Protein AF-A0A6C0DKK5-F1 (afdb_monomer)

Organism: NCBI:txid1070528

Secondary structure (DSSP, 8-state):
--------PPPPSB-TTT-SB---SS--TTS----HHHHHHTT-SB-TTT-PBP---HHHHHHHHHHHHS-------TT---------------EEEEEEBSS---HHHHHHTTT-EEEEEETTEEEEEESSHHHHHHHHHHHHHTT-B-GGGHHHHHHHHT------------

pLDDT: mean 74.09, std 20.59, range [24.92, 98.12]

Structure (mmCIF, N/CA/C/O backbone):
data_AF-A0A6C0DKK5-F1
#
_entry.id   AF-A0A6C0DKK5-F1
#
loop_
_atom_site.group_PDB
_atom_site.id
_atom_site.type_symbol
_atom_site.label_atom_id
_atom_site.label_alt_id
_atom_site.label_comp_id
_atom_site.label_asym_id
_atom_site.label_entity_id
_atom_site.label_seq_id
_atom_site.pdbx_PDB_ins_code
_atom_site.Cartn_x
_atom_site.Cartn_y
_atom_site.Cartn_z
_atom_site.occupancy
_atom_site.B_iso_or_equiv
_atom_site.auth_seq_id
_atom_site.auth_com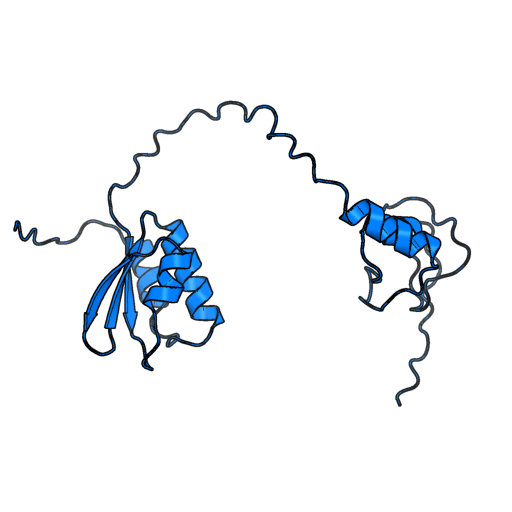p_id
_atom_site.auth_asym_id
_atom_site.auth_atom_id
_atom_site.pdbx_PDB_model_num
ATOM 1 N N . MET A 1 1 ? -15.682 -20.792 -15.211 1.00 39.94 1 MET A N 1
ATOM 2 C CA . MET A 1 1 ? -14.277 -20.336 -15.273 1.00 39.94 1 MET A CA 1
ATOM 3 C C . MET A 1 1 ? -14.128 -19.476 -16.516 1.00 39.94 1 MET A C 1
ATOM 5 O O . MET A 1 1 ? -14.032 -20.017 -17.606 1.00 39.94 1 MET A O 1
ATOM 9 N N . THR A 1 2 ? -14.234 -18.154 -16.392 1.00 43.34 2 THR A N 1
ATOM 10 C CA . THR A 1 2 ? -14.048 -17.248 -17.531 1.00 43.34 2 THR A CA 1
ATOM 11 C C . THR A 1 2 ? -12.567 -17.244 -17.903 1.00 43.34 2 THR A C 1
ATOM 13 O O . THR A 1 2 ? -11.719 -16.850 -17.100 1.00 43.34 2 THR A O 1
ATOM 16 N N . SER A 1 3 ? -12.232 -17.749 -19.092 1.00 47.09 3 SER A N 1
ATOM 17 C CA . SER A 1 3 ? -10.881 -17.647 -19.637 1.00 47.09 3 SER A CA 1
ATOM 18 C C . SER A 1 3 ? -10.569 -16.165 -19.816 1.00 47.09 3 SER A C 1
ATOM 20 O O . SER A 1 3 ? -11.117 -15.512 -20.703 1.00 47.09 3 SER A O 1
ATOM 22 N N . ARG A 1 4 ? -9.741 -15.602 -18.933 1.00 57.19 4 ARG A N 1
ATOM 23 C CA . ARG A 1 4 ? -9.236 -14.239 -19.097 1.00 57.19 4 ARG A CA 1
ATOM 24 C C . ARG A 1 4 ? -8.372 -14.240 -20.352 1.00 57.19 4 ARG A C 1
ATOM 26 O O . ARG A 1 4 ? -7.261 -14.762 -20.318 1.00 57.19 4 ARG A O 1
ATOM 33 N N . SER A 1 5 ? -8.898 -13.699 -21.449 1.00 55.06 5 SER A N 1
ATOM 34 C CA . SER A 1 5 ? -8.084 -13.316 -22.596 1.00 55.06 5 SER A CA 1
ATOM 35 C C . SER A 1 5 ? -6.994 -12.392 -22.066 1.00 55.06 5 SER A C 1
ATOM 37 O O . SER A 1 5 ? -7.279 -11.347 -21.479 1.00 55.06 5 SER A O 1
ATOM 39 N N . SER A 1 6 ? -5.744 -12.828 -22.166 1.00 60.53 6 SER A N 1
ATOM 40 C CA . SER A 1 6 ? -4.595 -12.030 -21.770 1.00 60.53 6 SER A CA 1
ATOM 41 C C . SER A 1 6 ? -4.484 -10.865 -22.743 1.00 60.53 6 SER A C 1
ATOM 43 O O . SER A 1 6 ? -3.900 -11.005 -23.813 1.00 60.53 6 SER A O 1
ATOM 45 N N . PHE A 1 7 ? -5.088 -9.732 -22.392 1.00 65.50 7 PHE A N 1
ATOM 46 C CA . PHE A 1 7 ? -4.822 -8.471 -23.064 1.00 65.50 7 PHE A CA 1
ATOM 47 C C . PHE A 1 7 ? -3.355 -8.129 -22.800 1.00 65.50 7 PHE A C 1
ATOM 49 O O . PHE A 1 7 ? -2.979 -7.726 -21.701 1.00 65.50 7 PHE A O 1
ATOM 56 N N . THR A 1 8 ? -2.504 -8.390 -23.784 1.00 74.12 8 THR A N 1
ATOM 57 C CA . THR A 1 8 ? -1.130 -7.901 -23.801 1.00 74.12 8 THR A CA 1
ATOM 58 C C . THR A 1 8 ? -1.170 -6.481 -24.333 1.00 74.12 8 THR A C 1
ATOM 60 O O . THR A 1 8 ? -1.451 -6.278 -25.513 1.00 74.12 8 THR A O 1
ATOM 63 N N . CYS A 1 9 ? -0.930 -5.501 -23.465 1.00 80.94 9 CYS A N 1
ATOM 64 C CA . CYS A 1 9 ? -0.708 -4.129 -23.904 1.00 80.94 9 CYS A CA 1
ATOM 65 C C . CYS A 1 9 ? 0.577 -4.063 -24.743 1.00 80.94 9 CYS A C 1
ATOM 67 O O . CYS A 1 9 ? 1.526 -4.817 -24.491 1.00 80.94 9 CYS A O 1
ATOM 69 N N . GLU A 1 10 ? 0.619 -3.155 -25.718 1.00 91.69 10 GLU A N 1
ATOM 70 C CA . GLU A 1 10 ? 1.850 -2.838 -26.445 1.00 91.69 10 GLU A CA 1
ATOM 71 C C . GLU A 1 10 ? 2.951 -2.418 -25.462 1.00 91.69 10 GLU A C 1
ATOM 73 O O . GLU A 1 10 ? 2.667 -1.836 -24.410 1.00 91.69 10 GLU A O 1
ATOM 78 N N . LYS A 1 11 ? 4.206 -2.770 -25.768 1.00 95.44 11 LYS A N 1
ATOM 79 C CA . LYS A 1 11 ? 5.341 -2.449 -24.898 1.00 95.44 11 LYS A CA 1
ATOM 80 C C . LYS A 1 11 ? 5.591 -0.934 -24.932 1.00 95.44 11 LYS A C 1
ATOM 82 O O . LYS A 1 11 ? 5.977 -0.439 -25.990 1.00 95.44 11 LYS A O 1
ATOM 87 N N . PRO A 1 12 ? 5.441 -0.207 -23.810 1.00 96.25 12 PRO A N 1
ATOM 88 C CA . PRO A 1 12 ? 5.848 1.189 -23.746 1.00 96.25 12 PRO A CA 1
ATOM 89 C C . PRO A 1 12 ? 7.381 1.298 -23.733 1.00 96.25 12 PRO A C 1
ATOM 91 O O . PRO A 1 12 ? 8.081 0.366 -23.324 1.00 96.25 12 PRO A O 1
ATOM 94 N N . SER A 1 13 ? 7.907 2.448 -24.155 1.00 97.50 13 SER A N 1
ATOM 95 C CA . SER A 1 13 ? 9.339 2.767 -24.057 1.00 97.50 13 SER A CA 1
ATOM 96 C C . SER A 1 13 ? 9.805 2.916 -22.607 1.00 97.50 13 SER A C 1
ATOM 98 O O . SER A 1 13 ? 10.947 2.590 -22.290 1.00 97.50 13 SER A O 1
ATOM 100 N N . GLU A 1 14 ? 8.911 3.367 -21.727 1.00 98.06 14 GLU A N 1
ATOM 101 C CA . GLU A 1 14 ? 9.195 3.726 -20.339 1.00 98.06 14 GLU A CA 1
ATOM 102 C C . GLU A 1 14 ? 8.277 2.987 -19.362 1.00 98.06 14 GLU A C 1
ATOM 104 O O . GLU A 1 14 ? 7.159 2.574 -19.682 1.00 98.06 14 GLU A O 1
ATOM 109 N N . CYS A 1 15 ? 8.760 2.820 -18.137 1.00 97.81 15 CYS A N 1
ATOM 110 C CA . CYS A 1 15 ? 7.999 2.244 -17.044 1.00 97.81 15 CYS A CA 1
ATOM 111 C C . CYS A 1 15 ? 7.023 3.262 -16.446 1.00 97.81 15 CYS A C 1
ATOM 113 O O . CYS A 1 15 ? 7.452 4.334 -16.031 1.00 97.81 15 CYS A O 1
ATOM 115 N N . PRO A 1 16 ? 5.734 2.918 -16.266 1.00 96.81 16 PRO A N 1
ATOM 116 C CA . PRO A 1 16 ? 4.734 3.853 -15.742 1.00 96.81 16 PRO A CA 1
ATOM 117 C C . PRO A 1 16 ? 4.900 4.175 -14.245 1.00 96.81 16 PRO A C 1
ATOM 119 O O . PRO A 1 16 ? 4.106 4.930 -13.695 1.00 96.81 16 PRO A O 1
ATOM 122 N N . VAL A 1 17 ? 5.874 3.562 -13.558 1.00 97.06 17 VAL A N 1
ATOM 123 C CA . VAL A 1 17 ? 6.120 3.774 -12.121 1.00 97.06 17 VAL A CA 1
ATOM 124 C C . VAL A 1 17 ? 7.290 4.723 -11.879 1.00 97.06 17 VAL A C 1
ATOM 126 O O . VAL A 1 17 ? 7.164 5.631 -11.065 1.00 97.06 17 VAL A O 1
ATOM 129 N N . CYS A 1 18 ? 8.428 4.502 -12.542 1.00 97.75 18 CYS A N 1
ATOM 130 C CA . CYS A 1 18 ? 9.627 5.329 -12.372 1.00 97.75 18 CYS A CA 1
ATOM 131 C C . CYS A 1 18 ? 9.910 6.263 -13.553 1.00 97.75 18 CYS A C 1
ATOM 133 O O . CYS A 1 18 ? 10.791 7.103 -13.425 1.00 97.75 18 CYS A O 1
ATOM 135 N N . TYR A 1 19 ? 9.188 6.126 -14.672 1.00 97.62 19 TYR A N 1
ATOM 136 C CA . TYR A 1 19 ? 9.416 6.863 -15.923 1.00 97.62 19 TYR A CA 1
ATOM 137 C C . TYR A 1 19 ? 10.807 6.643 -16.544 1.00 97.62 19 TYR A C 1
ATOM 139 O O . TYR A 1 19 ? 11.253 7.412 -17.386 1.00 97.62 19 TYR A O 1
ATOM 147 N N . GLU A 1 20 ? 11.499 5.570 -16.155 1.00 98.12 20 GLU A N 1
ATOM 148 C CA . GLU A 1 20 ? 12.770 5.159 -16.758 1.00 98.12 20 GLU A CA 1
ATOM 149 C C . GLU A 1 20 ? 12.538 4.151 -17.893 1.00 98.12 20 GLU A C 1
ATOM 151 O O . GLU A 1 20 ? 11.503 3.477 -17.952 1.00 98.12 20 GLU A O 1
ATOM 156 N N . VAL A 1 21 ? 13.531 4.007 -18.775 1.00 97.81 21 VAL A N 1
ATOM 157 C CA . VAL A 1 21 ? 13.485 3.105 -19.936 1.00 97.81 21 VAL A CA 1
ATOM 158 C C . VAL A 1 21 ? 13.181 1.664 -19.516 1.00 97.81 21 VAL A C 1
ATOM 160 O O . VAL A 1 21 ? 13.803 1.101 -18.611 1.00 97.81 21 VAL A O 1
ATOM 163 N N . LEU A 1 22 ? 12.221 1.036 -20.198 1.00 96.50 22 LEU A N 1
ATOM 164 C CA . LEU A 1 22 ? 11.766 -0.310 -19.872 1.00 96.50 22 LEU A CA 1
ATOM 165 C C . LEU A 1 22 ? 12.662 -1.382 -20.513 1.00 96.50 22 LEU A C 1
ATOM 167 O O . LEU A 1 22 ? 12.407 -1.884 -21.613 1.00 96.50 22 LEU A O 1
ATOM 171 N N . GLU A 1 23 ? 13.718 -1.755 -19.791 1.00 93.25 23 GLU A N 1
ATOM 172 C CA . GLU A 1 23 ? 14.691 -2.776 -20.207 1.00 93.25 23 GLU A CA 1
ATOM 173 C C . GLU A 1 23 ? 14.112 -4.200 -20.199 1.00 93.25 23 GLU A C 1
ATOM 175 O O . GLU A 1 23 ? 14.536 -5.052 -20.979 1.00 93.25 23 GLU A O 1
ATOM 180 N N . ASP A 1 24 ? 13.090 -4.456 -19.375 1.00 88.94 24 ASP A N 1
ATOM 181 C CA . ASP A 1 24 ? 12.487 -5.781 -19.246 1.00 88.94 24 ASP A CA 1
ATOM 182 C C . ASP A 1 24 ? 11.945 -6.300 -20.592 1.00 88.94 24 ASP A C 1
ATOM 184 O O . ASP A 1 24 ? 11.195 -5.637 -21.319 1.00 88.94 24 ASP A O 1
ATOM 188 N N . HIS A 1 25 ? 12.313 -7.535 -20.934 1.00 89.56 25 HIS A N 1
ATOM 189 C CA . HIS A 1 25 ? 11.922 -8.167 -22.199 1.00 89.56 25 HIS A CA 1
ATOM 190 C C . HIS A 1 25 ? 10.528 -8.807 -22.164 1.00 89.56 25 HIS A C 1
ATOM 192 O O . HIS A 1 25 ? 10.025 -9.234 -23.202 1.00 89.56 25 HIS A O 1
ATOM 198 N N . LYS A 1 26 ? 9.909 -8.928 -20.982 1.00 93.12 26 LYS A N 1
ATOM 199 C CA . LYS A 1 26 ? 8.619 -9.607 -20.802 1.00 93.12 26 LYS A CA 1
ATOM 200 C C . LYS A 1 26 ? 7.688 -8.792 -19.904 1.00 93.12 26 LYS A C 1
ATOM 202 O O . LYS A 1 26 ? 8.157 -8.271 -18.892 1.00 93.12 26 LYS A O 1
ATOM 207 N N . PRO A 1 27 ? 6.379 -8.745 -20.211 1.00 95.31 27 PRO A N 1
ATOM 208 C CA . PRO A 1 27 ? 5.406 -8.154 -19.307 1.00 95.31 27 PRO A CA 1
ATOM 209 C C . PRO A 1 27 ? 5.242 -9.019 -18.049 1.00 95.31 27 PRO A C 1
ATOM 211 O O . PRO A 1 27 ? 5.635 -10.191 -17.997 1.00 95.31 27 PRO A O 1
ATOM 214 N N . LEU A 1 28 ? 4.600 -8.454 -17.029 1.00 94.62 28 LEU A N 1
ATOM 215 C CA . LEU A 1 28 ? 4.170 -9.193 -15.846 1.00 94.62 28 LEU A CA 1
ATOM 216 C C . LEU A 1 28 ? 3.170 -10.299 -16.227 1.00 94.62 28 LEU A C 1
ATOM 218 O O . LEU A 1 28 ? 2.533 -10.259 -17.277 1.00 94.62 28 LEU A O 1
ATOM 222 N N . SER A 1 29 ? 2.925 -11.253 -15.322 1.00 93.81 29 SER A N 1
ATOM 223 C CA . SER A 1 29 ? 1.948 -12.340 -15.542 1.00 93.81 29 SER A CA 1
ATOM 224 C C . SER A 1 29 ? 0.508 -11.866 -15.778 1.00 93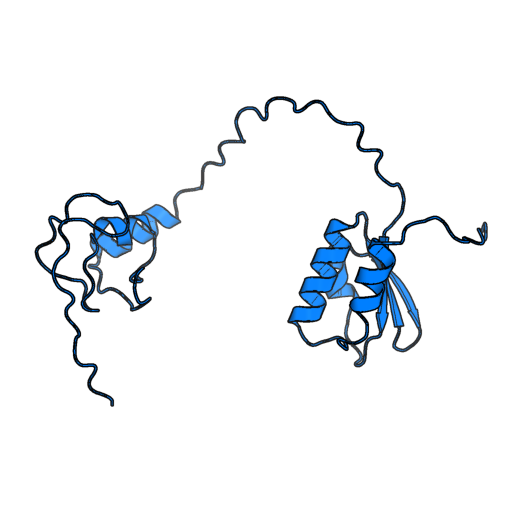.81 29 SER A C 1
ATOM 226 O O . SER A 1 29 ? -0.337 -12.658 -16.180 1.00 93.81 29 SER A O 1
ATOM 228 N N . CYS A 1 30 ? 0.221 -10.595 -15.495 1.00 93.44 30 CYS A N 1
ATOM 229 C CA . CYS A 1 30 ? -1.060 -9.948 -15.762 1.00 93.44 30 CYS A CA 1
ATOM 230 C C . CYS A 1 30 ? -1.121 -9.211 -17.112 1.00 93.44 30 CYS A C 1
ATOM 232 O O . CYS A 1 30 ? -2.164 -8.644 -17.411 1.00 93.44 30 CYS A O 1
ATOM 234 N N . GLY A 1 31 ? -0.037 -9.189 -17.897 1.00 93.88 31 GLY A N 1
ATOM 235 C CA . GLY A 1 31 ? 0.033 -8.537 -19.211 1.00 93.88 31 GLY A CA 1
ATOM 236 C C . GLY A 1 31 ? 0.545 -7.091 -19.210 1.00 93.88 31 GLY A C 1
ATOM 237 O O . GLY A 1 31 ? 0.821 -6.559 -20.280 1.00 93.88 31 GLY A O 1
ATOM 238 N N . HIS A 1 32 ? 0.723 -6.465 -18.042 1.00 95.81 32 HIS A N 1
ATOM 239 C CA . HIS A 1 32 ? 1.211 -5.084 -17.933 1.00 95.81 32 HIS A CA 1
ATOM 240 C C . HIS A 1 32 ? 2.742 -4.997 -17.926 1.00 95.81 32 HIS A C 1
ATOM 242 O O . HIS A 1 32 ? 3.418 -5.872 -17.378 1.00 95.81 32 HIS A O 1
ATOM 248 N N . TRP A 1 33 ? 3.272 -3.904 -18.473 1.00 97.25 33 TRP A N 1
ATOM 249 C CA . TRP A 1 33 ? 4.700 -3.596 -18.524 1.00 97.25 33 TRP A CA 1
ATOM 250 C C . TRP A 1 33 ? 5.094 -2.666 -17.374 1.00 97.25 33 TRP A C 1
ATOM 252 O O . TRP A 1 33 ? 4.681 -1.512 -17.332 1.00 97.25 33 TRP A O 1
ATOM 262 N N . VAL A 1 34 ? 5.866 -3.188 -16.422 1.00 97.00 34 VAL A N 1
ATOM 263 C CA . VAL A 1 34 ? 6.424 -2.459 -15.272 1.00 97.00 34 VAL A CA 1
ATOM 264 C C . VAL A 1 34 ? 7.732 -3.147 -14.903 1.00 97.00 34 VAL A C 1
ATOM 266 O O . VAL A 1 34 ? 7.767 -4.381 -14.926 1.00 97.00 34 VAL A O 1
ATOM 269 N N . HIS A 1 35 ? 8.768 -2.395 -14.514 1.00 97.62 35 HIS A N 1
ATOM 270 C CA . HIS A 1 35 ? 9.988 -3.027 -14.015 1.00 97.62 35 HIS A CA 1
ATOM 271 C C . HIS A 1 35 ? 9.699 -3.899 -12.799 1.00 97.62 35 HIS A C 1
ATOM 273 O O . HIS A 1 35 ? 9.038 -3.467 -11.847 1.00 97.62 35 HIS A O 1
ATOM 279 N N . LYS A 1 36 ? 10.260 -5.109 -12.765 1.00 95.56 36 LYS A N 1
ATOM 280 C CA . LYS A 1 36 ? 10.157 -5.947 -11.559 1.00 95.56 36 LYS A CA 1
ATOM 281 C C . LYS A 1 36 ? 10.789 -5.290 -10.332 1.00 95.56 36 LYS A C 1
ATOM 283 O O . LYS A 1 36 ? 10.254 -5.418 -9.232 1.00 95.56 36 LYS A O 1
ATOM 288 N N . SER A 1 37 ? 11.872 -4.540 -10.522 1.00 96.19 37 SER A N 1
ATOM 289 C CA . SER A 1 37 ? 12.532 -3.778 -9.459 1.00 96.19 37 SER A CA 1
ATOM 290 C C . SER A 1 37 ? 11.610 -2.716 -8.849 1.00 96.19 37 SER A C 1
ATOM 292 O O . SER A 1 37 ? 11.598 -2.559 -7.631 1.00 96.19 37 SER A O 1
ATOM 294 N N . CYS A 1 38 ? 10.774 -2.040 -9.646 1.00 97.62 38 CYS A N 1
ATOM 295 C CA . CYS A 1 38 ? 9.766 -1.103 -9.137 1.00 97.62 38 CYS A CA 1
ATOM 296 C C . CYS A 1 38 ? 8.725 -1.803 -8.255 1.00 97.62 38 CYS A C 1
ATOM 298 O O . CYS A 1 38 ? 8.347 -1.269 -7.213 1.00 97.62 38 CYS A O 1
ATOM 300 N N . ILE A 1 39 ? 8.295 -3.014 -8.630 1.00 96.94 39 ILE A N 1
ATOM 301 C CA . ILE A 1 39 ? 7.385 -3.825 -7.805 1.00 96.94 39 ILE A CA 1
ATOM 302 C C . ILE A 1 39 ? 8.046 -4.163 -6.463 1.00 96.94 39 ILE A C 1
ATOM 304 O O . ILE A 1 39 ? 7.458 -3.915 -5.412 1.00 96.94 39 ILE A O 1
ATOM 308 N N . VAL A 1 40 ? 9.292 -4.641 -6.483 1.00 96.69 40 VAL A N 1
ATOM 309 C CA . VAL A 1 40 ? 10.049 -4.982 -5.266 1.00 96.69 40 VAL A CA 1
ATOM 310 C C . VAL A 1 40 ? 10.257 -3.759 -4.363 1.00 96.69 40 VAL A C 1
ATOM 312 O O . VAL A 1 40 ? 9.935 -3.816 -3.177 1.00 96.69 40 VAL A O 1
ATOM 315 N N . LYS A 1 41 ? 10.678 -2.6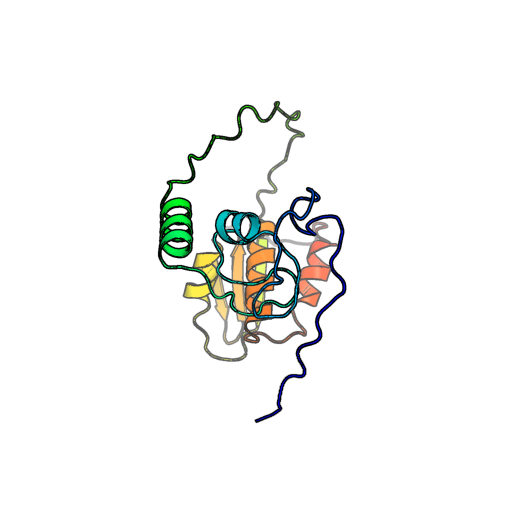18 -4.924 1.00 96.06 41 LYS A N 1
ATOM 316 C CA . LYS A 1 41 ? 10.852 -1.349 -4.191 1.00 96.06 41 LYS A CA 1
ATOM 317 C C . LYS A 1 41 ? 9.550 -0.832 -3.575 1.00 96.06 41 LYS A C 1
ATOM 319 O O . LYS A 1 41 ? 9.581 -0.228 -2.507 1.00 96.06 41 LYS A O 1
ATOM 324 N N . SER A 1 42 ? 8.402 -1.106 -4.201 1.00 95.94 42 SER A N 1
ATOM 325 C CA . SER A 1 42 ? 7.083 -0.755 -3.652 1.00 95.94 42 SER A CA 1
ATOM 326 C C . SER A 1 42 ? 6.679 -1.587 -2.426 1.00 95.94 42 SER A C 1
ATOM 328 O O . SER A 1 42 ? 5.656 -1.298 -1.802 1.00 95.94 42 SER A O 1
ATOM 330 N N . LYS A 1 43 ? 7.474 -2.613 -2.080 1.00 96.00 43 LYS A N 1
ATOM 331 C CA . LYS A 1 43 ? 7.255 -3.551 -0.970 1.00 96.00 43 LYS A CA 1
ATOM 332 C C . LYS A 1 43 ? 5.938 -4.335 -1.080 1.00 96.00 43 LYS A C 1
ATOM 334 O O . LYS A 1 43 ? 5.360 -4.737 -0.074 1.00 96.00 43 LYS A O 1
ATOM 339 N N . LYS A 1 44 ? 5.431 -4.531 -2.302 1.00 94.94 44 LYS A N 1
ATOM 340 C CA . LYS A 1 44 ? 4.154 -5.208 -2.583 1.00 94.94 44 LYS A CA 1
ATOM 341 C C . LYS A 1 44 ? 4.332 -6.201 -3.725 1.00 94.94 44 LYS A C 1
ATOM 343 O O . LYS A 1 44 ? 5.009 -5.911 -4.701 1.00 94.94 44 LYS A O 1
ATOM 348 N N . ASP A 1 45 ? 3.665 -7.349 -3.657 1.00 96.12 45 ASP A N 1
ATOM 349 C CA . ASP A 1 45 ? 3.639 -8.352 -4.732 1.00 96.12 45 ASP A CA 1
ATOM 350 C C . ASP A 1 45 ? 2.447 -8.153 -5.689 1.00 96.12 45 ASP A C 1
ATOM 352 O O . ASP A 1 45 ? 1.874 -9.104 -6.228 1.00 96.12 45 ASP A O 1
ATOM 356 N N . ILE A 1 46 ? 2.066 -6.891 -5.906 1.00 97.12 46 ILE A N 1
ATOM 357 C CA . ILE A 1 46 ? 0.838 -6.484 -6.592 1.00 97.12 46 ILE A CA 1
ATOM 358 C C . ILE A 1 46 ? 1.181 -5.543 -7.751 1.00 97.12 46 ILE A C 1
ATOM 360 O O . ILE A 1 46 ? 1.942 -4.593 -7.592 1.00 97.12 46 ILE A O 1
ATOM 364 N N . CYS A 1 47 ? 0.589 -5.780 -8.924 1.00 96.62 47 CYS A N 1
ATOM 365 C CA . CYS A 1 47 ? 0.743 -4.902 -10.081 1.00 96.62 47 CYS A CA 1
ATOM 366 C C . CYS A 1 47 ? 0.076 -3.535 -9.816 1.00 96.62 47 CYS A C 1
ATOM 368 O O . CYS A 1 47 ? -1.113 -3.514 -9.488 1.00 96.62 47 CYS A O 1
ATOM 370 N N . PRO A 1 48 ? 0.765 -2.397 -10.024 1.00 96.12 48 PRO A N 1
ATOM 371 C CA . PRO A 1 48 ? 0.199 -1.069 -9.776 1.00 96.12 48 PRO A CA 1
ATOM 372 C C . PRO A 1 48 ? -0.928 -0.705 -10.752 1.00 96.12 48 PRO A C 1
ATOM 374 O O . PRO A 1 48 ? -1.806 0.071 -10.397 1.00 96.12 48 PRO A O 1
ATOM 377 N N . MET A 1 49 ? -0.947 -1.307 -11.947 1.00 95.06 49 MET A N 1
ATOM 378 C CA . MET A 1 49 ? -1.926 -0.992 -12.994 1.00 95.06 49 MET A CA 1
ATOM 379 C C . MET A 1 49 ? -3.279 -1.675 -12.765 1.00 95.06 49 MET A C 1
ATOM 381 O O . MET A 1 49 ? -4.327 -1.063 -12.927 1.00 95.06 49 MET A O 1
ATOM 385 N N . CYS A 1 50 ? -3.273 -2.957 -12.382 1.00 95.31 50 CYS A N 1
ATOM 386 C CA . CYS A 1 50 ? -4.496 -3.774 -12.318 1.00 95.31 50 CYS A CA 1
ATOM 387 C C . CYS A 1 50 ? -4.717 -4.492 -10.985 1.00 95.31 50 CYS A C 1
ATOM 389 O O . CYS A 1 50 ? -5.673 -5.254 -10.845 1.00 95.31 50 CYS A O 1
ATOM 391 N N . ARG A 1 51 ? -3.818 -4.304 -10.014 1.00 95.81 51 ARG A N 1
ATOM 392 C CA . ARG A 1 51 ? -3.852 -4.945 -8.692 1.00 95.81 51 ARG A CA 1
ATOM 393 C C . ARG A 1 51 ? -3.803 -6.480 -8.706 1.00 95.81 51 ARG A C 1
ATOM 395 O O . ARG A 1 51 ? -4.051 -7.121 -7.688 1.00 95.81 51 ARG A O 1
ATOM 402 N N . ALA A 1 52 ? -3.451 -7.095 -9.835 1.00 96.19 52 ALA A N 1
ATOM 403 C CA . ALA A 1 52 ? -3.229 -8.533 -9.905 1.00 96.19 52 ALA A CA 1
ATOM 404 C C . ALA A 1 52 ? -1.940 -8.932 -9.171 1.00 96.19 52 ALA A C 1
ATOM 406 O O . ALA A 1 52 ? -0.936 -8.218 -9.230 1.00 96.19 52 ALA A O 1
ATOM 407 N N . LYS A 1 53 ? -1.956 -10.108 -8.536 1.00 96.38 53 LYS A N 1
ATOM 408 C CA . LYS A 1 53 ? -0.780 -10.685 -7.876 1.00 96.38 53 LYS A CA 1
ATOM 409 C C . LYS A 1 53 ? 0.311 -11.001 -8.901 1.00 96.38 53 LYS A C 1
ATOM 411 O O . LYS A 1 53 ? 0.056 -11.671 -9.906 1.00 96.38 53 LYS A O 1
ATOM 416 N N . VAL A 1 54 ? 1.524 -10.532 -8.641 1.00 96.50 54 VAL A N 1
ATOM 417 C CA . VAL A 1 54 ? 2.687 -10.718 -9.509 1.00 96.50 54 VAL A CA 1
ATOM 418 C C . VAL A 1 54 ? 3.451 -11.965 -9.075 1.00 96.50 54 VAL A C 1
ATOM 420 O O . VAL A 1 54 ? 3.714 -12.186 -7.894 1.00 96.50 54 VAL A O 1
ATOM 423 N N . LYS A 1 55 ? 3.833 -12.805 -10.041 1.00 96.12 55 LYS A N 1
ATOM 424 C CA . LYS A 1 55 ? 4.706 -13.954 -9.776 1.00 96.12 55 LYS A CA 1
ATOM 425 C C . LYS A 1 55 ? 6.149 -13.485 -9.589 1.00 96.12 55 LYS A C 1
ATOM 427 O O . LYS A 1 55 ? 6.887 -13.343 -10.561 1.00 96.12 55 LYS A O 1
ATOM 432 N N . LEU A 1 56 ? 6.530 -13.271 -8.335 1.00 95.69 56 LEU A N 1
ATOM 433 C CA . LEU A 1 56 ? 7.906 -12.993 -7.930 1.00 95.69 56 LEU A CA 1
ATOM 434 C C . LEU A 1 56 ? 8.664 -14.291 -7.615 1.00 95.69 56 LEU A C 1
ATOM 436 O O . LEU A 1 56 ? 8.085 -15.283 -7.150 1.00 95.69 56 LEU A O 1
ATOM 440 N N . THR A 1 57 ? 9.966 -14.283 -7.876 1.00 96.88 57 THR A N 1
ATOM 441 C CA . THR A 1 57 ? 10.923 -15.310 -7.457 1.00 96.88 57 THR A CA 1
ATOM 442 C C . THR A 1 57 ? 11.100 -15.296 -5.936 1.00 96.88 57 THR A C 1
ATOM 444 O O . THR A 1 57 ? 10.663 -14.377 -5.242 1.00 96.88 57 THR A O 1
ATOM 447 N N . ARG A 1 58 ? 11.740 -16.336 -5.387 1.00 97.19 58 ARG A N 1
ATOM 448 C CA . ARG A 1 58 ? 12.045 -16.399 -3.950 1.00 97.19 58 ARG A CA 1
ATOM 449 C C . ARG A 1 58 ? 12.921 -15.219 -3.503 1.00 97.19 58 ARG A C 1
ATOM 451 O O . ARG A 1 58 ? 12.566 -14.569 -2.529 1.00 97.19 58 ARG A O 1
ATOM 458 N N . ARG A 1 59 ? 13.980 -14.912 -4.259 1.00 97.38 59 ARG A N 1
ATOM 459 C CA . ARG A 1 59 ? 14.914 -13.81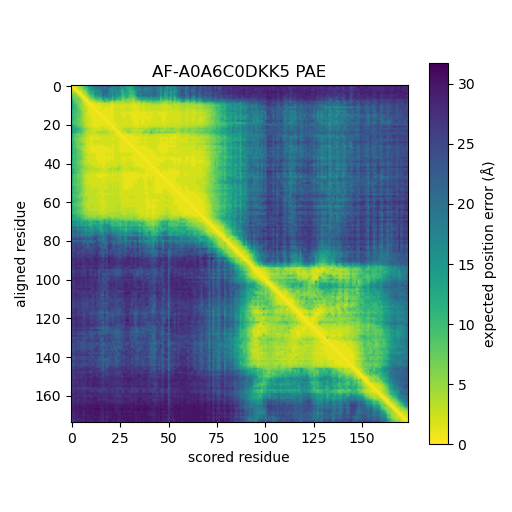3 -3.970 1.00 97.38 59 ARG A CA 1
ATOM 460 C C . ARG A 1 59 ? 14.217 -12.449 -3.939 1.00 97.38 59 ARG A C 1
ATOM 462 O O . ARG A 1 59 ? 14.399 -11.699 -2.994 1.00 97.38 59 ARG A O 1
ATOM 469 N N . GLU A 1 60 ? 13.363 -12.164 -4.923 1.00 96.56 60 GLU A N 1
ATOM 470 C CA . GLU A 1 60 ? 12.592 -10.908 -4.975 1.00 96.56 60 GLU A CA 1
ATOM 471 C C . GLU A 1 60 ? 11.619 -10.776 -3.788 1.00 96.56 60 GLU A C 1
ATOM 473 O O . GLU A 1 60 ? 11.425 -9.687 -3.256 1.00 96.56 60 GLU A O 1
ATOM 478 N N . ARG A 1 61 ? 11.011 -11.883 -3.335 1.00 96.50 61 ARG A N 1
ATOM 479 C CA . ARG A 1 61 ? 10.156 -11.869 -2.134 1.00 96.50 61 ARG A CA 1
ATOM 480 C C . ARG A 1 61 ? 10.951 -11.630 -0.853 1.00 96.50 61 ARG A C 1
ATOM 482 O O . ARG A 1 61 ? 10.488 -10.890 0.006 1.00 96.50 61 ARG A O 1
ATOM 489 N N . GLU A 1 62 ? 12.117 -12.255 -0.720 1.00 96.19 62 GLU A N 1
ATOM 490 C CA . GLU A 1 62 ? 13.018 -12.037 0.419 1.00 96.19 62 GLU A CA 1
ATOM 491 C C . GLU A 1 62 ? 13.491 -10.576 0.476 1.00 96.19 62 GLU A C 1
ATOM 493 O O . GLU A 1 62 ? 13.533 -9.990 1.555 1.00 96.19 62 GLU A O 1
ATOM 498 N N . GLU A 1 63 ? 13.741 -9.953 -0.678 1.00 96.31 63 GLU A N 1
ATOM 499 C CA . GLU A 1 63 ? 14.074 -8.529 -0.776 1.00 96.31 63 GLU A CA 1
ATOM 500 C C . GLU A 1 63 ? 12.919 -7.631 -0.310 1.00 96.31 63 GLU A C 1
ATOM 502 O O . GLU A 1 63 ? 13.136 -6.730 0.497 1.00 96.31 63 GLU A O 1
ATOM 507 N N . ILE A 1 64 ? 11.676 -7.923 -0.717 1.00 95.00 64 ILE A N 1
ATOM 508 C CA . ILE A 1 64 ? 10.491 -7.215 -0.201 1.00 95.00 64 ILE A CA 1
ATOM 509 C C . ILE A 1 64 ? 10.416 -7.317 1.326 1.00 95.00 64 ILE A C 1
ATOM 511 O O . ILE A 1 64 ? 10.235 -6.301 1.995 1.00 95.00 64 ILE A O 1
ATOM 515 N N . ILE A 1 65 ? 10.575 -8.523 1.882 1.00 94.81 65 ILE A N 1
ATOM 516 C CA . ILE A 1 65 ? 10.526 -8.744 3.335 1.00 94.81 65 ILE A CA 1
ATOM 517 C C . ILE A 1 65 ? 11.620 -7.927 4.028 1.00 94.81 65 ILE A C 1
ATOM 519 O O . ILE A 1 65 ? 11.327 -7.209 4.981 1.00 94.81 65 ILE A O 1
ATOM 523 N N . SER A 1 66 ? 12.850 -7.970 3.508 1.00 95.31 66 SER A N 1
ATOM 524 C CA . SER A 1 66 ? 13.977 -7.197 4.036 1.00 95.31 66 SER A CA 1
ATOM 525 C C . SER A 1 66 ? 13.673 -5.695 4.061 1.00 95.31 66 SER A C 1
ATOM 527 O O . SER A 1 66 ? 13.851 -5.046 5.094 1.00 95.31 66 SER A O 1
ATOM 529 N N . LEU A 1 67 ? 13.115 -5.155 2.973 1.00 92.50 67 LEU A N 1
ATOM 530 C CA . LEU A 1 67 ? 12.724 -3.747 2.869 1.00 92.50 67 LEU A CA 1
ATOM 531 C C . LEU A 1 67 ? 11.564 -3.369 3.803 1.00 92.50 67 LEU A C 1
ATOM 533 O O . LEU A 1 67 ? 11.469 -2.211 4.213 1.00 92.50 67 LEU A O 1
ATOM 537 N N . MET A 1 68 ? 10.660 -4.296 4.128 1.00 90.25 68 MET A N 1
ATOM 538 C CA . MET A 1 68 ? 9.575 -4.058 5.093 1.00 90.25 68 MET A CA 1
ATOM 539 C C . MET A 1 68 ? 10.070 -4.064 6.540 1.00 90.25 68 MET A C 1
ATOM 541 O O . MET A 1 68 ? 9.536 -3.322 7.356 1.00 90.25 68 MET A O 1
ATOM 545 N N . THR A 1 69 ? 11.081 -4.877 6.852 1.00 91.25 69 THR A N 1
ATOM 546 C CA . THR A 1 69 ? 11.645 -4.992 8.206 1.00 91.25 69 THR A CA 1
ATOM 547 C C . THR A 1 69 ? 12.632 -3.892 8.572 1.00 91.25 69 THR A C 1
ATOM 549 O O . THR A 1 69 ? 12.990 -3.778 9.743 1.00 91.25 69 THR A O 1
ATOM 552 N N . GLN A 1 70 ? 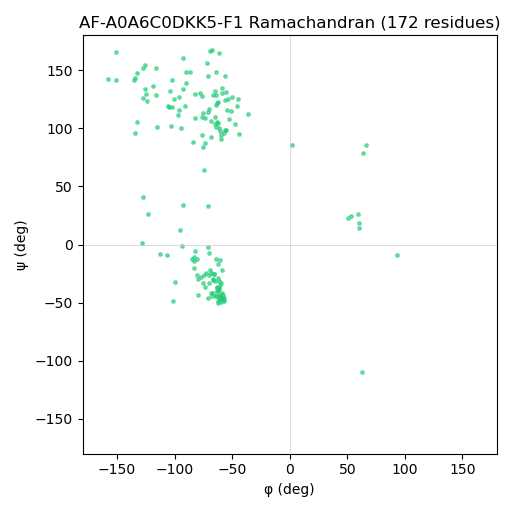13.093 -3.089 7.607 1.00 84.56 70 GLN A N 1
ATOM 553 C CA . GLN A 1 70 ? 13.953 -1.955 7.926 1.00 84.56 70 GLN A CA 1
ATOM 554 C C . GLN A 1 70 ? 13.178 -0.979 8.819 1.00 84.56 70 GLN A C 1
ATOM 556 O O . GLN A 1 70 ? 12.109 -0.519 8.400 1.00 84.56 70 GLN A O 1
ATOM 561 N N . PRO A 1 71 ? 13.685 -0.666 10.030 1.00 81.94 71 PRO A N 1
ATOM 562 C CA . PRO A 1 71 ? 13.079 0.361 10.853 1.00 81.94 71 PRO A CA 1
ATOM 563 C C . PRO A 1 71 ? 13.051 1.623 10.006 1.00 81.94 71 PRO A C 1
ATOM 565 O O . PRO A 1 71 ? 14.075 2.032 9.452 1.00 81.94 71 PRO A O 1
ATOM 568 N N . VAL A 1 72 ? 11.862 2.200 9.849 1.00 80.88 72 VAL A N 1
ATOM 569 C CA . VAL A 1 72 ? 11.745 3.539 9.293 1.00 80.88 72 VAL A CA 1
ATOM 570 C C . VAL A 1 72 ? 12.508 4.404 10.280 1.00 80.88 72 VAL A C 1
ATOM 572 O O . VAL A 1 72 ? 12.019 4.657 11.379 1.00 80.88 72 VAL A O 1
ATOM 575 N N . LEU A 1 73 ? 13.755 4.747 9.942 1.00 73.94 73 LEU A N 1
ATOM 576 C CA . LEU A 1 73 ? 14.488 5.777 10.649 1.00 73.94 73 LEU A CA 1
ATOM 577 C C . LEU A 1 73 ? 13.631 7.014 10.455 1.00 73.94 73 LEU A C 1
ATOM 579 O O . LEU A 1 73 ? 13.629 7.609 9.377 1.00 73.94 73 LEU A O 1
ATOM 583 N N . TYR A 1 74 ? 12.817 7.308 11.466 1.00 73.31 74 TYR A N 1
ATOM 584 C CA . TYR A 1 74 ? 12.157 8.584 11.598 1.00 73.31 74 TYR A CA 1
ATOM 585 C C . TYR A 1 74 ? 13.295 9.592 11.610 1.00 73.31 74 TYR A C 1
ATOM 587 O O . TYR A 1 74 ? 13.969 9.788 12.617 1.00 73.31 74 TYR A O 1
ATOM 595 N N . GLN A 1 75 ? 13.576 10.162 10.443 1.00 73.94 75 GLN A N 1
ATOM 596 C CA . GLN A 1 75 ? 14.209 11.456 10.408 1.00 73.94 75 GLN A CA 1
ATOM 597 C C . GLN A 1 75 ? 13.168 12.344 11.063 1.00 73.94 75 GLN A C 1
ATOM 599 O O . GLN A 1 75 ? 12.097 12.564 10.492 1.00 73.94 75 GLN A O 1
ATOM 604 N N . GLU A 1 76 ? 13.431 12.736 12.311 1.00 68.56 76 GLU A N 1
ATOM 605 C CA . GLU A 1 76 ? 12.711 13.856 12.895 1.00 68.56 76 GLU A CA 1
ATOM 606 C C . GLU A 1 76 ? 12.703 14.943 11.823 1.00 68.56 76 GLU A C 1
ATOM 608 O O . GLU A 1 76 ? 13.778 15.211 11.275 1.00 68.56 76 GLU A O 1
ATOM 613 N N . PRO A 1 77 ? 11.526 15.461 11.426 1.00 68.62 77 PRO A N 1
ATOM 614 C CA . PRO A 1 77 ? 11.422 16.478 10.395 1.00 68.62 77 PRO A CA 1
ATOM 615 C C . PRO A 1 77 ? 12.440 17.566 10.706 1.00 68.62 77 PRO A C 1
ATOM 617 O O . PRO A 1 77 ? 12.279 18.318 11.666 1.00 68.62 77 PRO A O 1
ATOM 620 N N . SER A 1 78 ? 13.550 17.567 9.967 1.00 60.34 78 SER A N 1
ATOM 621 C CA . SER A 1 78 ? 14.672 18.425 10.287 1.00 60.34 78 SER A CA 1
ATOM 622 C C . SER A 1 78 ? 14.191 19.832 10.014 1.00 60.34 78 SER A C 1
ATOM 624 O O . SER A 1 78 ? 14.037 20.206 8.853 1.00 60.34 78 SER A O 1
ATOM 626 N N . HIS A 1 79 ? 13.941 20.573 11.088 1.00 57.16 79 HIS A N 1
ATOM 627 C CA . HIS A 1 79 ? 13.671 21.993 11.028 1.00 57.16 79 HIS A CA 1
ATOM 628 C C . HIS A 1 79 ? 12.378 22.319 10.259 1.00 57.16 79 HIS A C 1
ATOM 630 O O . HIS A 1 79 ? 12.407 22.818 9.133 1.00 57.16 79 HIS A O 1
ATOM 636 N N . TYR A 1 80 ? 11.221 22.142 10.909 1.00 57.44 80 TYR A N 1
ATOM 637 C CA . TYR A 1 80 ? 10.141 23.103 10.678 1.00 57.44 80 TYR A CA 1
ATOM 638 C C . TYR A 1 80 ? 10.766 24.478 10.923 1.00 57.44 80 TYR A C 1
ATOM 640 O O . TYR A 1 80 ? 11.177 24.785 12.038 1.00 57.44 80 TYR A O 1
ATOM 648 N N . GLN A 1 81 ? 10.985 25.259 9.863 1.00 62.84 81 GLN A N 1
ATOM 649 C CA . GLN A 1 81 ? 11.203 26.687 10.043 1.00 62.84 81 GLN A CA 1
ATOM 650 C C . GLN A 1 81 ? 10.016 27.170 10.860 1.00 62.84 81 GLN A C 1
ATOM 652 O O . GLN A 1 81 ? 8.887 26.854 10.485 1.00 62.84 81 GLN A O 1
ATOM 657 N N . GLU A 1 82 ? 10.298 27.821 11.989 1.00 58.41 82 GLU A N 1
ATOM 658 C CA . GLU A 1 82 ? 9.326 28.537 12.805 1.00 58.41 82 GLU A CA 1
ATOM 659 C C . GLU A 1 82 ? 8.435 29.336 11.850 1.00 58.41 82 GLU A C 1
ATOM 661 O O . GLU A 1 82 ? 8.803 30.402 11.358 1.00 58.41 82 GLU A O 1
ATOM 666 N N . GLN A 1 83 ? 7.286 28.767 11.488 1.00 52.00 83 GLN A N 1
ATOM 667 C CA . GLN A 1 83 ? 6.198 29.565 10.975 1.00 52.00 83 GLN A CA 1
ATOM 668 C C . GLN A 1 83 ? 5.859 30.454 12.156 1.00 52.00 83 GLN A C 1
ATOM 670 O O . GLN A 1 83 ? 5.628 29.918 13.240 1.00 52.00 83 GLN A O 1
ATOM 675 N N . GLU A 1 84 ? 5.925 31.775 11.959 1.00 58.69 84 GLU A N 1
ATOM 676 C CA . GLU A 1 84 ? 5.414 32.753 12.915 1.00 58.69 84 GLU A CA 1
ATOM 677 C C . GLU A 1 84 ? 4.150 32.165 13.532 1.00 58.69 84 GLU A C 1
ATOM 679 O O . GLU A 1 84 ? 3.173 31.916 12.818 1.00 58.69 84 GLU A O 1
ATOM 684 N N . GLU A 1 85 ? 4.222 31.844 14.826 1.00 45.38 85 GLU A N 1
ATOM 685 C CA . GLU A 1 85 ? 3.079 31.392 15.594 1.00 45.38 85 GLU A CA 1
ATOM 686 C C . GLU A 1 85 ? 2.068 32.535 15.528 1.00 45.38 85 GLU A C 1
ATOM 688 O O . GLU A 1 85 ? 2.094 33.476 16.322 1.00 45.38 85 GLU A O 1
ATOM 693 N N . LEU A 1 86 ? 1.187 32.497 14.525 1.00 48.22 86 LEU A N 1
ATOM 694 C CA . LEU A 1 86 ? -0.060 33.230 14.588 1.00 48.22 86 LEU A CA 1
ATOM 695 C C . LEU A 1 86 ? -0.648 32.847 15.942 1.00 48.22 86 LEU A C 1
ATOM 697 O O . LEU A 1 86 ? -0.707 31.645 16.216 1.00 48.22 86 LEU A O 1
ATOM 701 N N . PRO A 1 87 ? -1.024 33.811 16.799 1.00 39.78 87 PRO A N 1
ATOM 702 C CA . PRO A 1 87 ? -1.543 33.511 18.119 1.00 39.78 87 PRO A CA 1
ATOM 703 C C . PRO A 1 87 ? -2.798 32.667 17.938 1.00 39.78 87 PRO A C 1
ATOM 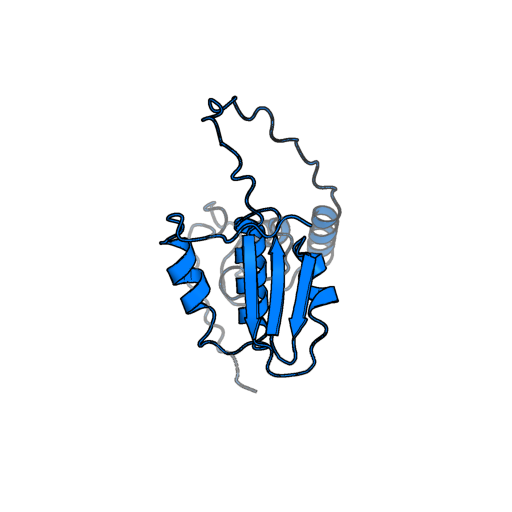705 O O . PRO A 1 87 ? -3.894 33.181 17.712 1.00 39.78 87 PRO A O 1
ATOM 708 N N . TYR A 1 88 ? -2.624 31.350 17.999 1.00 47.88 88 TYR A N 1
ATOM 709 C CA . TYR A 1 88 ? -3.714 30.415 18.081 1.00 47.88 88 TYR A CA 1
ATOM 710 C C . TYR A 1 88 ? -4.200 30.574 19.510 1.00 47.88 88 TYR A C 1
ATOM 712 O O . TYR A 1 88 ? -3.712 29.936 20.441 1.00 47.88 88 TYR A O 1
ATOM 720 N N . THR A 1 89 ? -5.109 31.527 19.711 1.00 42.78 89 THR A N 1
ATOM 721 C CA . THR A 1 89 ? -5.958 31.535 20.891 1.00 42.78 89 THR A CA 1
ATOM 722 C C . THR A 1 89 ? -6.657 30.191 20.875 1.00 42.78 89 THR A C 1
ATOM 724 O O . THR A 1 89 ? -7.594 29.993 20.104 1.00 42.78 89 THR A O 1
ATOM 727 N N . MET A 1 90 ? -6.135 29.245 21.652 1.00 41.16 90 MET A N 1
ATOM 728 C CA . MET A 1 90 ? -6.799 27.983 21.918 1.00 41.16 90 MET A CA 1
ATOM 729 C C . MET A 1 90 ? -8.215 28.353 22.364 1.00 41.16 90 MET A C 1
ATOM 731 O O . MET A 1 90 ? -8.353 29.053 23.373 1.00 41.16 90 MET A O 1
ATOM 735 N N . PRO A 1 91 ? -9.274 28.002 21.615 1.00 44.31 91 PRO A N 1
ATOM 736 C CA . PRO A 1 91 ? -10.601 28.131 22.168 1.00 44.31 91 PRO A CA 1
ATOM 737 C C . PRO A 1 91 ? -10.642 27.147 23.332 1.00 44.31 91 PRO A C 1
ATOM 739 O O . PRO A 1 91 ? -10.605 25.934 23.143 1.00 44.31 91 PRO A O 1
ATOM 742 N N . ASN A 1 92 ? -10.675 27.678 24.550 1.00 50.00 92 ASN A N 1
ATOM 743 C CA . ASN A 1 92 ? -10.795 26.919 25.794 1.00 50.00 92 ASN A CA 1
ATOM 744 C C . ASN A 1 92 ? -12.209 26.322 25.948 1.00 50.00 92 ASN A C 1
ATOM 746 O O . ASN A 1 92 ? -12.748 26.237 27.049 1.00 50.00 92 ASN A O 1
ATOM 750 N N . GLU A 1 93 ? -12.847 25.959 24.841 1.00 55.56 93 GLU A N 1
ATOM 751 C CA . GLU A 1 93 ? -14.234 25.543 24.785 1.00 55.56 93 GLU A CA 1
ATOM 752 C C . GLU A 1 93 ? -14.260 24.085 24.345 1.00 55.56 93 GLU A C 1
ATOM 754 O O . GLU A 1 93 ? -14.093 23.756 23.169 1.00 55.56 93 GLU A O 1
ATOM 759 N N . ASN A 1 94 ? -14.444 23.198 25.326 1.00 66.25 94 ASN A N 1
ATOM 760 C CA . ASN A 1 94 ? -14.717 21.787 25.085 1.00 66.25 94 ASN A CA 1
ATOM 761 C C . ASN A 1 94 ? -15.791 21.672 23.996 1.00 66.25 94 ASN A C 1
ATOM 763 O O . ASN A 1 94 ? -16.916 22.145 24.172 1.00 66.25 94 ASN A O 1
ATOM 767 N N . THR A 1 95 ? -15.462 21.038 22.870 1.00 75.00 95 THR A N 1
ATOM 768 C CA . THR A 1 95 ? -16.439 20.830 21.799 1.00 75.00 95 THR A CA 1
ATOM 769 C C . THR A 1 95 ? -17.382 19.718 22.236 1.00 75.00 95 THR A C 1
ATOM 771 O O . THR A 1 95 ? -16.963 18.572 22.390 1.00 75.00 95 THR A O 1
ATOM 774 N N . ILE A 1 96 ? -18.657 20.039 22.462 1.00 75.62 96 ILE A N 1
ATOM 775 C CA . ILE A 1 96 ? -19.656 19.056 22.895 1.00 75.62 96 ILE A CA 1
ATOM 776 C C . ILE A 1 96 ? -20.435 18.543 21.684 1.00 75.62 96 ILE A C 1
ATOM 778 O O . ILE A 1 96 ? -21.214 19.266 21.066 1.00 75.62 96 ILE A O 1
ATOM 782 N N . VAL A 1 97 ? -20.291 17.255 21.395 1.00 73.88 97 VAL A N 1
ATOM 783 C CA . VAL A 1 97 ? -21.075 16.531 20.392 1.00 73.88 97 VAL A CA 1
ATOM 784 C C . VAL A 1 97 ? -22.223 15.820 21.101 1.00 73.88 97 VAL A C 1
ATOM 786 O O . VAL A 1 97 ? -22.016 15.062 22.046 1.00 73.88 97 VAL A O 1
ATOM 789 N N . THR A 1 98 ? -23.456 16.039 20.642 1.00 74.19 98 THR A N 1
ATOM 790 C CA . THR A 1 98 ? -24.625 15.285 21.121 1.00 74.19 98 THR A CA 1
ATOM 791 C C . THR A 1 98 ? -25.049 14.265 20.071 1.00 74.19 98 THR A C 1
ATOM 793 O O . THR A 1 98 ? -25.463 14.634 18.977 1.00 74.19 98 THR A O 1
ATOM 796 N N . LEU A 1 99 ? -24.999 12.983 20.420 1.00 71.56 99 LEU A N 1
ATOM 797 C CA . LEU A 1 99 ? -25.444 11.872 19.586 1.00 71.56 99 LEU A CA 1
ATOM 798 C C . LEU A 1 99 ? -26.816 11.357 20.038 1.00 71.56 99 LEU A C 1
ATOM 800 O O . LEU A 1 99 ? -27.072 11.236 21.236 1.00 71.56 99 LEU A O 1
ATOM 804 N N . ASN A 1 100 ? -27.676 10.981 19.084 1.00 65.50 100 ASN A N 1
ATOM 805 C CA . ASN A 1 100 ? -28.815 10.101 19.361 1.00 65.50 100 ASN A CA 1
ATOM 806 C C . ASN A 1 100 ? -28.484 8.677 18.889 1.00 65.50 100 ASN A C 1
ATOM 808 O O . ASN A 1 100 ? -28.277 8.443 17.698 1.00 65.50 100 ASN A O 1
ATOM 812 N N . ILE A 1 101 ? -28.458 7.718 19.807 1.00 73.00 101 ILE A N 1
ATOM 813 C CA . ILE A 1 101 ? -28.100 6.323 19.562 1.00 73.00 101 ILE A CA 1
ATOM 814 C C . ILE A 1 101 ? -29.378 5.483 19.465 1.00 73.00 101 ILE A C 1
ATOM 816 O O . ILE A 1 101 ? -30.209 5.475 20.368 1.00 73.00 101 ILE A O 1
ATOM 820 N N . ARG A 1 102 ? -29.550 4.743 18.365 1.00 56.59 102 ARG A N 1
ATOM 821 C CA . ARG A 1 102 ? -30.756 3.923 18.121 1.00 56.59 102 ARG A CA 1
ATOM 822 C C . ARG A 1 102 ? -30.739 2.545 18.785 1.00 56.59 102 ARG A C 1
ATOM 824 O O . ARG A 1 102 ? -31.782 1.910 18.909 1.00 56.59 102 ARG A O 1
ATOM 831 N N . ARG A 1 103 ? -29.564 2.038 19.149 1.00 59.19 103 ARG A N 1
ATOM 832 C CA . ARG A 1 103 ? -29.372 0.723 19.778 1.00 59.19 103 ARG A CA 1
ATOM 833 C C . ARG A 1 103 ? -28.446 0.902 20.968 1.00 59.19 103 ARG A C 1
ATOM 835 O O . ARG A 1 103 ? -27.557 1.735 20.884 1.00 59.19 103 ARG A O 1
ATOM 842 N N . ARG A 1 104 ? -28.619 0.114 22.037 1.00 56.66 104 ARG A N 1
ATOM 843 C CA . ARG A 1 104 ? -27.651 0.061 23.147 1.00 56.66 104 ARG A CA 1
ATOM 844 C C . ARG A 1 104 ? -26.278 -0.285 22.576 1.00 56.66 104 ARG A C 1
ATOM 846 O O . ARG A 1 104 ? -26.003 -1.442 22.270 1.00 56.66 104 ARG A O 1
ATOM 853 N N . PHE A 1 105 ? -25.467 0.737 22.374 1.00 63.25 105 PHE A N 1
ATOM 854 C CA . PHE A 1 105 ? -24.111 0.640 21.884 1.00 63.25 105 PHE A CA 1
ATOM 855 C C . PHE A 1 105 ? -23.218 1.210 22.978 1.00 63.25 105 PHE A C 1
ATOM 857 O O . PHE A 1 105 ? -23.562 2.228 23.575 1.00 63.25 105 PHE A O 1
ATOM 864 N N . ARG A 1 106 ? -22.099 0.544 23.266 1.00 66.12 106 ARG A N 1
ATOM 865 C CA . ARG A 1 106 ? -21.117 1.047 24.230 1.00 66.12 106 ARG A CA 1
ATOM 866 C C . ARG A 1 106 ? -20.338 2.181 23.576 1.00 66.12 106 ARG A C 1
ATOM 868 O O . ARG A 1 106 ? -19.301 1.960 22.968 1.00 66.12 106 ARG A O 1
ATOM 875 N N . VAL A 1 107 ? -20.902 3.384 23.628 1.00 66.56 107 VAL A N 1
ATOM 876 C CA . VAL A 1 107 ? -20.283 4.587 23.054 1.00 66.56 107 VAL A CA 1
ATOM 877 C C . VAL A 1 107 ? -19.045 5.014 23.837 1.00 66.56 107 VAL A C 1
ATOM 879 O O . VAL A 1 107 ? -18.173 5.647 23.260 1.00 66.56 107 VAL A O 1
ATOM 882 N N . GLU A 1 108 ? -18.920 4.614 25.102 1.00 63.12 108 GLU A N 1
ATOM 883 C CA . GLU A 1 108 ? -17.749 4.916 25.932 1.00 63.12 108 GLU A CA 1
ATOM 884 C C . GLU A 1 108 ? -16.450 4.353 25.338 1.00 63.12 108 GLU A C 1
ATOM 886 O O . GLU A 1 108 ? -15.500 5.107 25.152 1.00 63.12 108 GLU A O 1
ATOM 891 N N . ASP A 1 109 ? -16.433 3.073 24.948 1.00 72.25 109 ASP A N 1
ATOM 892 C CA . ASP A 1 109 ? -15.231 2.419 24.407 1.00 72.25 109 ASP A CA 1
ATOM 893 C C . ASP A 1 109 ? -14.773 3.061 23.080 1.00 72.25 109 ASP A C 1
ATOM 895 O O . ASP A 1 109 ? -13.579 3.219 22.836 1.00 72.25 109 ASP A O 1
ATOM 899 N N . ASP A 1 110 ? -15.727 3.471 22.237 1.00 70.81 110 ASP A N 1
ATOM 900 C CA . ASP A 1 110 ? -15.457 4.113 20.944 1.00 70.81 110 ASP A CA 1
ATOM 901 C C . ASP A 1 110 ? -15.103 5.611 21.095 1.00 70.81 110 ASP A C 1
ATOM 903 O O . ASP A 1 110 ? -14.364 6.142 20.273 1.00 70.81 110 ASP A O 1
ATOM 907 N N . ALA A 1 111 ? -15.614 6.308 22.118 1.00 61.75 111 ALA A N 1
ATOM 908 C CA . ALA A 1 111 ? -15.325 7.725 22.364 1.00 61.75 111 ALA A CA 1
ATOM 909 C C . ALA A 1 111 ? -13.907 7.942 22.908 1.00 61.75 111 ALA A C 1
ATOM 911 O O . ALA A 1 111 ? -13.237 8.892 22.502 1.00 61.75 111 ALA A O 1
ATOM 912 N N . ILE A 1 112 ? -13.428 7.027 23.758 1.00 70.50 112 ILE A N 1
ATOM 913 C CA . ILE A 1 112 ? -12.073 7.069 24.330 1.00 70.50 112 ILE A CA 1
ATOM 914 C C . ILE A 1 112 ? -11.001 7.030 23.233 1.00 70.50 112 ILE A C 1
ATOM 916 O O . ILE A 1 112 ? -9.963 7.667 23.369 1.00 70.50 112 ILE A O 1
ATOM 920 N N . LEU A 1 113 ? -11.258 6.337 22.117 1.00 69.19 113 LEU A N 1
ATOM 921 C CA . LEU A 1 113 ? -10.328 6.264 20.981 1.00 69.19 113 LEU A CA 1
ATOM 922 C C . LEU A 1 113 ? -10.052 7.619 20.313 1.00 69.19 113 LEU A C 1
ATOM 924 O O . LEU A 1 113 ? -9.095 7.732 19.552 1.00 69.19 113 LEU A O 1
ATOM 928 N N . TYR A 1 114 ? -10.894 8.617 20.573 1.00 74.69 114 TYR A N 1
ATOM 929 C CA . TYR A 1 114 ? -10.811 9.955 19.993 1.00 74.69 114 TYR A CA 1
ATOM 930 C C . TYR A 1 114 ? -10.715 11.034 21.076 1.00 74.69 114 TYR A C 1
ATOM 932 O O . TYR A 1 114 ? -11.198 12.141 20.860 1.00 74.69 114 TYR A O 1
ATOM 940 N N . ASP A 1 115 ? -10.184 10.690 22.257 1.00 80.38 115 ASP A N 1
ATOM 941 C CA . ASP A 1 115 ? -10.085 11.579 23.427 1.00 80.38 115 ASP A CA 1
ATOM 942 C C . ASP A 1 115 ? -11.430 12.220 23.832 1.00 80.38 115 ASP A C 1
ATOM 944 O O . ASP A 1 115 ? -11.510 13.257 24.494 1.00 80.38 115 ASP A O 1
ATOM 948 N N . GLY A 1 116 ? -12.526 11.556 23.456 1.00 78.38 116 GLY A N 1
ATOM 949 C CA . GLY A 1 116 ? -13.881 11.945 23.786 1.00 78.38 116 GLY A CA 1
ATOM 950 C C . GLY A 1 116 ? -14.254 11.472 25.183 1.00 78.38 116 GLY A C 1
ATOM 951 O O . GLY A 1 116 ? -14.148 10.291 25.515 1.00 78.38 116 GLY A O 1
ATOM 952 N N . ARG A 1 117 ? -14.779 12.381 26.003 1.00 81.00 117 ARG A N 1
ATOM 953 C CA . ARG A 1 117 ? -15.334 12.060 27.318 1.00 81.00 117 ARG A CA 1
ATOM 954 C C . ARG A 1 117 ? -16.851 12.125 27.281 1.00 81.00 117 ARG A C 1
ATOM 956 O O . ARG A 1 117 ? -17.425 13.187 27.052 1.00 81.00 117 ARG A O 1
ATOM 963 N N . VAL A 1 118 ? -17.516 11.007 27.565 1.00 82.62 118 VAL A N 1
ATOM 964 C CA . VAL A 1 118 ? -18.970 11.001 27.767 1.00 82.62 118 VAL A CA 1
ATOM 965 C C . VAL A 1 118 ? -19.302 11.845 29.002 1.00 82.62 118 VAL A C 1
ATOM 967 O O . VAL A 1 118 ? -18.814 11.578 30.097 1.00 82.62 118 VAL A O 1
ATOM 970 N N . ILE A 1 119 ? -20.105 12.893 28.815 1.00 81.25 119 ILE A N 1
ATOM 971 C CA . ILE A 1 119 ? -20.483 13.846 29.873 1.00 81.25 119 ILE A CA 1
ATOM 972 C C . ILE A 1 119 ? -21.871 13.521 30.432 1.00 81.25 119 ILE A C 1
ATOM 974 O O . ILE A 1 119 ? -22.151 13.766 31.601 1.00 81.25 119 ILE A O 1
ATOM 978 N N . SER A 1 120 ? -22.770 12.993 29.597 1.00 81.31 120 SER A N 1
ATOM 979 C CA . SER A 1 120 ? -24.118 12.613 30.025 1.00 81.31 120 SER A CA 1
ATOM 980 C C . SER A 1 120 ? -24.738 11.584 29.087 1.00 81.31 120 SER A C 1
ATOM 982 O O . SER A 1 120 ? -24.635 11.739 27.867 1.00 81.31 120 SER A O 1
ATOM 984 N N . GLU A 1 121 ? -25.479 10.632 29.645 1.00 83.62 121 GLU A N 1
ATOM 985 C CA . GLU A 1 121 ? -26.309 9.673 28.914 1.00 83.62 121 GLU A CA 1
ATOM 986 C C . GLU A 1 121 ? -27.755 9.757 29.425 1.00 83.62 121 GLU A C 1
ATOM 988 O O . GLU A 1 121 ? -28.016 9.634 30.620 1.00 83.62 121 GLU A O 1
ATOM 993 N N . ASN A 1 122 ? -28.706 10.015 28.525 1.00 79.88 122 ASN A N 1
ATOM 994 C CA . ASN A 1 122 ? -30.130 10.077 28.842 1.00 79.88 122 ASN A CA 1
ATOM 995 C C . ASN A 1 122 ? -30.940 9.303 27.792 1.00 79.88 122 ASN A C 1
ATOM 997 O O . ASN A 1 122 ? -31.253 9.811 26.710 1.00 79.88 122 ASN A O 1
ATOM 1001 N N . GLY A 1 123 ? -31.256 8.048 28.113 1.00 83.56 123 GLY A N 1
ATOM 1002 C CA . GLY A 1 123 ? -31.978 7.139 27.228 1.00 83.56 123 GLY A CA 1
ATOM 1003 C C . GLY A 1 123 ? -31.193 6.864 25.947 1.00 83.56 123 GLY A C 1
ATOM 1004 O O . GLY A 1 123 ? -30.163 6.207 25.973 1.00 83.56 123 GLY A O 1
ATOM 1005 N N . ASN A 1 124 ? -31.685 7.388 24.827 1.00 78.94 124 ASN A N 1
ATOM 1006 C CA . ASN A 1 124 ? -31.050 7.247 23.517 1.00 78.94 124 ASN A CA 1
ATOM 1007 C C . ASN A 1 124 ? -30.146 8.440 23.169 1.00 78.94 124 ASN A C 1
ATOM 1009 O O . ASN A 1 124 ? -29.781 8.593 22.011 1.00 78.94 124 ASN A O 1
ATOM 1013 N N . ARG A 1 125 ? -29.820 9.325 24.118 1.00 76.25 125 ARG A N 1
ATOM 1014 C CA . ARG A 1 125 ? -28.981 10.512 23.888 1.00 76.25 125 ARG A CA 1
ATOM 1015 C C . ARG A 1 125 ? -27.690 10.425 24.675 1.00 76.25 125 ARG A C 1
ATOM 1017 O O . ARG A 1 125 ? -27.740 10.257 25.887 1.00 76.25 125 ARG A O 1
ATOM 1024 N N . VAL A 1 126 ? -26.561 10.627 24.006 1.00 78.75 126 VAL A N 1
ATOM 1025 C CA . VAL A 1 126 ? -25.239 10.694 24.636 1.00 78.75 126 VAL A CA 1
ATOM 1026 C C . VAL A 1 126 ? -24.563 12.000 24.250 1.00 78.75 126 VAL A C 1
ATOM 1028 O O . VAL A 1 126 ? -24.522 12.355 23.075 1.00 78.75 126 VAL A O 1
ATOM 1031 N N . LYS A 1 127 ? -24.052 12.732 25.241 1.00 81.75 127 LYS A N 1
ATOM 1032 C CA . LYS A 1 127 ? -23.220 13.924 25.034 1.00 81.75 127 LYS A CA 1
ATOM 1033 C C . LYS A 1 127 ? -21.767 13.575 25.304 1.00 81.75 127 LYS A C 1
ATOM 1035 O O . LYS A 1 127 ? -21.472 12.985 26.342 1.00 81.75 127 LYS A O 1
ATOM 1040 N N . ILE A 1 128 ? -20.883 13.971 24.400 1.00 79.69 128 ILE A N 1
ATOM 1041 C CA . ILE A 1 128 ? -19.449 13.686 24.450 1.00 79.69 128 ILE A CA 1
ATOM 1042 C C . ILE A 1 128 ? -18.700 15.006 24.294 1.00 79.69 128 ILE A C 1
ATOM 1044 O O . ILE A 1 128 ? -18.969 15.745 23.351 1.00 79.69 128 ILE A O 1
ATOM 1048 N N . ALA A 1 129 ? -17.800 15.312 25.224 1.00 80.62 129 ALA A N 1
ATOM 1049 C CA . ALA A 1 129 ? -16.863 16.426 25.112 1.00 80.62 129 ALA A CA 1
ATOM 1050 C C . ALA A 1 129 ? -15.584 15.952 24.436 1.00 80.62 129 ALA A C 1
ATOM 1052 O O . ALA A 1 129 ? -15.065 14.898 24.792 1.00 80.62 129 ALA A O 1
ATOM 1053 N N . PHE A 1 130 ? -15.059 16.779 23.544 1.00 79.19 130 PHE A N 1
ATOM 1054 C CA . PHE A 1 130 ? -13.742 16.633 22.939 1.00 79.19 130 PHE A CA 1
ATOM 1055 C C . PHE A 1 130 ? -12.863 17.810 23.335 1.00 79.19 130 PHE A C 1
ATOM 1057 O O . PHE A 1 130 ? -13.370 18.912 23.581 1.00 79.19 130 PHE A O 1
ATOM 1064 N N . THR A 1 131 ? -11.551 17.578 23.382 1.00 76.88 131 THR A N 1
ATOM 1065 C CA . THR A 1 131 ? -10.587 18.621 23.754 1.00 76.88 131 THR A CA 1
ATOM 1066 C C . THR A 1 131 ? -10.420 19.654 22.644 1.00 76.88 131 THR A C 1
ATOM 1068 O O . THR A 1 131 ? -10.080 20.804 22.907 1.00 76.88 131 THR A O 1
ATOM 1071 N N . ASN A 1 132 ? -10.705 19.259 21.401 1.00 79.00 132 ASN A N 1
ATOM 1072 C CA . ASN A 1 132 ? -10.673 20.132 20.241 1.00 79.00 132 ASN A CA 1
ATOM 1073 C C . ASN A 1 132 ? -11.673 19.692 19.154 1.00 79.00 132 ASN A C 1
ATOM 1075 O O . ASN A 1 132 ? -12.205 18.580 19.145 1.00 79.00 132 ASN A O 1
ATOM 1079 N N . GLN A 1 133 ? -11.919 20.593 18.203 1.00 76.94 133 GLN A N 1
ATOM 1080 C CA . GLN A 1 133 ? -12.852 20.375 17.096 1.00 76.94 133 GLN A CA 1
ATOM 1081 C C . GLN A 1 133 ? -12.405 19.250 16.144 1.00 76.94 133 GLN A C 1
ATOM 1083 O O . GLN A 1 133 ? -13.246 18.567 15.558 1.00 76.94 133 GLN A O 1
ATOM 1088 N N . PHE A 1 134 ? -11.097 19.043 15.978 1.00 77.44 134 PHE A N 1
ATOM 1089 C CA . PHE A 1 134 ? -10.557 18.038 15.063 1.00 77.44 134 PHE A CA 1
ATOM 1090 C C . PHE A 1 134 ? -10.882 16.61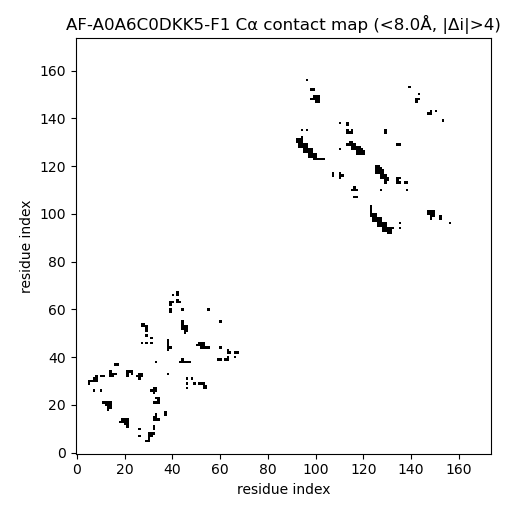3 15.534 1.00 77.44 134 PHE A C 1
ATOM 1092 O O . PHE A 1 134 ? -11.361 15.793 14.748 1.00 77.44 134 PHE A O 1
ATOM 1099 N N . GLU A 1 135 ? -10.718 16.340 16.828 1.00 77.94 135 GLU A N 1
ATOM 1100 C CA . GLU A 1 135 ? -11.142 15.090 17.469 1.00 77.94 135 GLU A CA 1
ATOM 1101 C C . GLU A 1 135 ? -12.640 14.837 17.293 1.00 77.94 135 GLU A C 1
ATOM 1103 O O . GLU A 1 135 ? -13.039 13.758 16.845 1.00 77.94 135 GLU A O 1
ATOM 1108 N N . ALA A 1 136 ? -13.466 15.860 17.540 1.00 77.44 136 ALA A N 1
ATOM 1109 C CA . ALA A 1 136 ? -14.909 15.775 17.345 1.00 77.44 136 ALA A CA 1
ATOM 1110 C C . ALA A 1 136 ? -15.271 15.401 15.894 1.00 77.44 136 ALA A C 1
ATOM 1112 O O . ALA A 1 136 ? -16.122 14.537 15.666 1.00 77.44 136 ALA A O 1
ATOM 1113 N N . MET A 1 137 ? -14.608 16.004 14.900 1.00 78.94 137 MET A N 1
ATOM 1114 C CA . MET A 1 137 ? -14.836 15.709 13.479 1.00 78.94 137 MET A CA 1
ATOM 1115 C C . MET A 1 137 ? -14.416 14.288 13.083 1.00 78.94 137 MET A C 1
ATOM 1117 O O . MET A 1 137 ? -15.142 13.611 12.343 1.00 78.94 137 MET A O 1
ATOM 1121 N N . ASN A 1 138 ? -13.271 13.817 13.579 1.00 80.25 138 ASN A N 1
ATOM 1122 C CA . ASN A 1 138 ? -12.797 12.456 13.326 1.00 80.25 138 ASN A CA 1
ATOM 1123 C C . ASN A 1 138 ? -13.744 11.418 13.926 1.00 80.25 138 ASN A C 1
ATOM 1125 O O . ASN A 1 138 ? -14.117 10.456 13.250 1.00 80.25 138 ASN A O 1
ATOM 1129 N N . PHE A 1 139 ? -14.195 11.654 15.157 1.00 81.69 139 PHE A N 1
ATOM 1130 C CA . PHE A 1 139 ? -15.176 10.804 15.811 1.00 81.69 139 PHE A CA 1
ATOM 1131 C C . PHE A 1 139 ? -16.501 10.768 15.036 1.00 81.69 139 PHE A C 1
ATOM 1133 O O . PHE A 1 139 ? -17.039 9.690 14.792 1.00 81.69 139 PHE A O 1
ATOM 1140 N N . CYS A 1 140 ? -17.001 11.913 14.559 1.00 77.75 140 CYS A N 1
ATOM 1141 C CA . CYS A 1 140 ? -18.212 11.952 13.730 1.00 77.75 140 CYS A CA 1
ATOM 1142 C C . CYS A 1 140 ? -18.057 11.128 12.444 1.00 77.75 140 CYS A C 1
ATOM 1144 O O . CYS A 1 140 ? -18.927 10.321 12.122 1.00 77.75 140 CYS A O 1
ATOM 1146 N N . SER A 1 141 ? -16.921 11.271 11.757 1.00 81.56 141 SER A N 1
ATOM 1147 C CA . SER A 1 141 ? -16.617 10.523 10.529 1.00 81.56 141 SER A CA 1
ATOM 1148 C C . SER A 1 141 ? -16.544 9.011 10.783 1.00 81.56 141 SER A C 1
ATOM 1150 O O . SER A 1 141 ? -17.054 8.204 10.001 1.00 81.56 141 SER A O 1
ATOM 1152 N N . TYR A 1 142 ? -15.951 8.606 11.910 1.00 82.75 142 TYR A N 1
ATOM 1153 C CA . TYR A 1 142 ? -15.929 7.210 12.343 1.00 82.75 142 TYR A CA 1
ATOM 1154 C C . TYR A 1 142 ? -17.344 6.686 12.595 1.00 82.75 142 TYR A C 1
ATOM 1156 O O . TYR A 1 142 ? -17.740 5.660 12.034 1.00 82.75 142 TYR A O 1
ATOM 1164 N N . ILE A 1 143 ? -18.139 7.415 13.373 1.00 78.25 143 ILE A N 1
ATOM 1165 C CA . ILE A 1 143 ? -19.514 7.043 13.695 1.00 78.25 143 ILE A CA 1
ATOM 1166 C C . ILE A 1 143 ? -20.369 6.895 12.425 1.00 78.25 143 ILE A C 1
ATOM 1168 O O . ILE A 1 143 ? -21.091 5.902 12.295 1.00 78.25 143 ILE A O 1
ATOM 1172 N N . GLU A 1 144 ? -20.229 7.796 11.451 1.00 76.75 144 GLU A N 1
ATOM 1173 C CA . GLU A 1 144 ? -20.871 7.685 10.136 1.00 76.75 144 GLU A CA 1
ATOM 1174 C C . GLU A 1 144 ? -20.487 6.399 9.397 1.00 76.75 144 GLU A C 1
ATOM 1176 O O . GLU A 1 144 ? -21.358 5.677 8.902 1.00 76.75 144 GLU A O 1
ATOM 1181 N N . SER A 1 145 ? -19.190 6.079 9.354 1.00 79.81 145 SER A N 1
ATOM 1182 C CA . SER A 1 145 ? -18.670 4.909 8.634 1.00 79.81 145 SER A CA 1
ATOM 1183 C C . SER A 1 145 ? -19.208 3.583 9.178 1.00 79.81 145 SER A C 1
ATOM 1185 O O . SER A 1 145 ? -19.367 2.608 8.441 1.00 79.81 145 SER A O 1
ATOM 1187 N N . THR A 1 146 ? -19.542 3.548 10.468 1.00 77.44 146 THR A N 1
ATOM 1188 C CA . THR A 1 146 ? -20.013 2.333 11.134 1.00 77.44 146 THR A CA 1
ATOM 1189 C C . THR A 1 146 ? -21.505 2.056 10.914 1.00 77.44 146 THR A C 1
ATOM 1191 O O . THR A 1 146 ? -21.990 1.010 11.346 1.00 77.44 146 THR A O 1
ATOM 1194 N N . ASN A 1 147 ? -22.251 2.960 10.253 1.00 69.31 147 ASN A N 1
ATOM 1195 C CA . ASN A 1 147 ? -23.719 2.914 10.128 1.00 69.31 147 ASN A CA 1
ATOM 1196 C C . ASN A 1 147 ? -24.444 2.737 11.483 1.00 69.31 147 ASN A C 1
ATOM 1198 O O . ASN A 1 147 ? -25.575 2.246 11.537 1.00 69.31 147 ASN A O 1
ATOM 1202 N N . LYS A 1 148 ? -23.797 3.107 12.598 1.00 65.56 148 LYS A N 1
ATOM 1203 C CA . LYS A 1 148 ? -24.345 2.945 13.954 1.00 65.56 148 LYS A CA 1
ATOM 1204 C C . LYS A 1 148 ? -25.298 4.083 14.346 1.00 65.56 148 LYS A C 1
ATOM 1206 O O . LYS A 1 148 ? -26.040 3.935 15.318 1.00 65.56 148 LYS A O 1
ATOM 1211 N N . VAL A 1 149 ? -25.302 5.195 13.604 1.00 62.53 149 VAL A N 1
ATOM 1212 C CA . VAL A 1 149 ? -26.079 6.412 13.901 1.00 62.53 149 VAL A CA 1
ATOM 1213 C C . VAL A 1 149 ? -26.919 6.838 12.696 1.00 62.53 149 VAL A C 1
ATOM 1215 O O . VAL A 1 149 ? -26.615 6.522 11.548 1.00 62.53 149 VAL A O 1
ATOM 1218 N N . ASP A 1 150 ? -28.041 7.498 12.974 1.00 57.69 150 ASP A N 1
ATOM 1219 C CA . ASP A 1 150 ? -29.000 7.953 11.974 1.00 57.69 150 ASP A CA 1
ATOM 1220 C C . ASP A 1 150 ? -28.484 9.199 11.238 1.00 57.69 150 ASP A C 1
ATOM 1222 O O . ASP A 1 150 ? -28.118 10.190 11.871 1.00 57.69 150 ASP A O 1
ATOM 1226 N N . ARG A 1 151 ? -28.473 9.164 9.898 1.00 53.19 151 ARG A N 1
ATOM 1227 C CA . ARG A 1 151 ? -27.875 10.215 9.046 1.00 53.19 151 ARG A CA 1
ATOM 1228 C C . ARG A 1 151 ? -28.465 11.613 9.250 1.00 53.19 151 ARG A C 1
ATOM 1230 O O . ARG A 1 151 ? -27.798 12.590 8.949 1.00 53.19 151 ARG A O 1
ATOM 1237 N N . VAL A 1 152 ? -29.685 11.708 9.780 1.00 48.69 152 VAL A N 1
ATOM 1238 C CA . VAL A 1 152 ? -30.421 12.969 9.981 1.00 48.69 152 VAL A CA 1
ATOM 1239 C C . VAL A 1 152 ? -29.723 13.916 10.980 1.00 48.69 152 VAL A C 1
ATOM 1241 O O . VAL A 1 152 ? -30.078 15.084 11.058 1.00 48.69 152 VAL A O 1
ATOM 1244 N N . LEU A 1 153 ? -28.716 13.449 11.730 1.00 52.59 153 LEU A N 1
ATOM 1245 C CA . LEU A 1 153 ? -28.136 14.180 12.864 1.00 52.59 153 LEU A CA 1
ATOM 1246 C C . LEU A 1 153 ? -26.692 14.677 12.698 1.00 52.59 153 LEU A C 1
ATOM 1248 O O . LEU A 1 153 ? -26.250 15.447 13.548 1.00 52.59 153 LEU A O 1
ATOM 1252 N N . ILE A 1 154 ? -25.961 14.312 11.634 1.00 52.66 154 ILE A N 1
ATOM 1253 C CA . ILE A 1 154 ? -24.649 14.949 11.377 1.00 52.66 154 ILE A CA 1
ATOM 1254 C C . ILE A 1 154 ? -24.824 16.378 10.834 1.00 52.66 154 ILE A C 1
ATOM 1256 O O . ILE A 1 154 ? -23.988 17.251 11.079 1.00 52.66 154 ILE A O 1
ATOM 1260 N N . ASP A 1 155 ? -25.951 16.666 10.181 1.00 50.16 155 ASP A N 1
ATOM 1261 C CA . ASP A 1 155 ? -26.212 17.990 9.610 1.00 50.16 155 ASP A CA 1
ATOM 1262 C C . ASP A 1 155 ? -26.360 19.091 10.672 1.00 50.16 155 ASP A C 1
ATOM 1264 O O . ASP A 1 155 ? -26.068 20.251 10.389 1.00 50.16 155 ASP A O 1
ATOM 1268 N N . ASP A 1 156 ? -26.746 18.762 11.908 1.00 48.53 156 ASP A N 1
ATOM 1269 C CA . ASP A 1 156 ? -26.794 19.743 13.002 1.00 48.53 156 ASP A CA 1
ATOM 1270 C C . ASP A 1 156 ? -25.406 20.054 13.573 1.00 48.53 156 ASP A C 1
ATOM 1272 O O . ASP A 1 156 ? -25.175 21.169 14.033 1.00 48.53 156 ASP A O 1
ATOM 1276 N N . LEU A 1 157 ? -24.452 19.122 13.496 1.00 49.97 157 LEU A N 1
ATOM 1277 C CA . LEU A 1 157 ? -23.053 19.403 13.831 1.00 49.97 157 LEU A CA 1
ATOM 1278 C C . LEU A 1 157 ? -22.421 20.296 12.773 1.00 49.97 157 LEU A C 1
ATOM 1280 O O . LEU A 1 157 ? -21.829 21.308 13.129 1.00 49.97 157 LEU A O 1
ATOM 1284 N N . ARG A 1 158 ? -22.636 19.983 11.488 1.00 52.12 158 ARG A N 1
ATOM 1285 C CA . ARG A 1 158 ? -22.152 20.810 10.373 1.00 52.12 158 ARG A CA 1
ATOM 1286 C C . ARG A 1 158 ? -22.730 22.225 10.403 1.00 52.12 158 ARG A C 1
ATOM 1288 O O . ARG A 1 158 ? -21.977 23.182 10.249 1.00 52.12 158 ARG A O 1
ATOM 1295 N N . ARG A 1 159 ? -24.033 22.367 10.673 1.00 53.47 159 ARG A N 1
ATOM 1296 C CA . ARG A 1 159 ? -24.697 23.680 10.773 1.00 53.47 159 ARG A CA 1
ATOM 1297 C C . ARG A 1 159 ? -24.293 24.476 12.015 1.00 53.47 159 ARG A C 1
ATOM 1299 O O . ARG A 1 159 ? -24.208 25.696 11.932 1.00 53.47 159 ARG A O 1
ATOM 1306 N N . ASN A 1 160 ? -24.006 23.823 13.144 1.00 49.00 160 A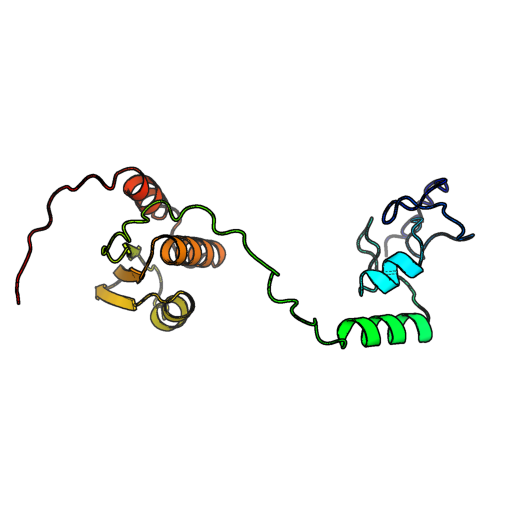SN A N 1
ATOM 1307 C CA . ASN A 1 160 ? -23.544 24.524 14.347 1.00 49.00 160 ASN A CA 1
ATOM 1308 C C . ASN A 1 160 ? -22.051 24.877 14.307 1.00 49.00 160 ASN A C 1
ATOM 1310 O O . ASN A 1 160 ? -21.674 25.884 14.896 1.00 49.00 160 ASN A O 1
ATOM 1314 N N . THR A 1 161 ? -21.208 24.142 13.573 1.00 49.31 161 THR A N 1
ATOM 1315 C CA . THR A 1 161 ? -19.808 24.555 13.350 1.00 49.31 161 THR A CA 1
ATOM 1316 C C . THR A 1 161 ? -19.678 25.841 12.532 1.00 49.31 161 THR A C 1
ATOM 1318 O O . THR A 1 161 ? -18.699 26.559 12.701 1.00 49.31 161 THR A O 1
ATOM 1321 N N . GLU A 1 162 ? -20.666 26.176 11.695 1.00 42.47 162 GLU A N 1
ATOM 1322 C CA . GLU A 1 162 ? -20.709 27.450 10.956 1.00 42.47 162 GLU A CA 1
ATOM 1323 C C . GLU A 1 162 ? -21.315 28.605 11.786 1.00 42.47 162 GLU A C 1
ATOM 1325 O O . GLU A 1 162 ? -21.164 29.774 11.432 1.00 42.47 162 GLU A O 1
ATOM 1330 N N . HIS A 1 163 ? -21.953 28.302 12.924 1.00 39.09 163 HIS A N 1
ATOM 1331 C CA . HIS A 1 163 ? -22.648 29.257 13.793 1.00 39.09 163 HIS A CA 1
ATOM 1332 C C . HIS A 1 163 ? -22.209 29.180 15.266 1.00 39.09 163 HIS A C 1
ATOM 1334 O O . HIS A 1 163 ? -23.019 29.369 16.174 1.00 39.09 163 HIS A O 1
ATOM 1340 N N . ILE A 1 164 ? -20.907 2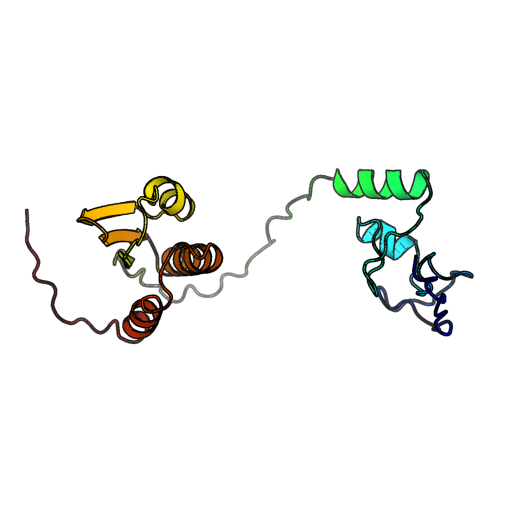9.028 15.533 1.00 38.25 164 ILE A N 1
ATOM 1341 C CA . ILE A 1 164 ? -20.335 29.394 16.843 1.00 38.25 164 ILE A CA 1
ATOM 1342 C C . ILE A 1 164 ? -20.256 30.933 16.917 1.00 38.25 164 ILE A C 1
ATOM 1344 O O . ILE A 1 164 ? -19.199 31.551 16.941 1.00 38.25 164 ILE A O 1
ATOM 1348 N N . GLN A 1 165 ? -21.423 31.578 16.893 1.00 31.00 165 GLN A N 1
ATOM 1349 C CA . GLN A 1 165 ? -21.638 32.867 17.529 1.00 31.00 165 GLN A CA 1
ATOM 1350 C C . GLN A 1 165 ? -22.407 32.577 18.811 1.00 31.00 165 GLN A C 1
ATOM 1352 O O . GLN A 1 165 ? -23.603 32.297 18.778 1.00 31.00 165 GLN A O 1
ATOM 1357 N N . THR A 1 166 ? -21.671 32.606 19.920 1.00 35.47 166 THR A N 1
ATOM 1358 C CA . THR A 1 166 ? -22.121 32.984 21.267 1.00 35.47 166 THR A CA 1
ATOM 1359 C C . THR A 1 166 ? -23.609 33.345 21.372 1.00 35.47 166 THR A C 1
ATOM 1361 O O . THR A 1 166 ? -23.997 34.512 21.328 1.00 35.47 166 THR A O 1
ATOM 1364 N N . ARG A 1 167 ? -24.479 32.348 21.563 1.00 28.34 167 ARG A N 1
ATOM 1365 C CA . ARG A 1 167 ? -25.841 32.587 22.050 1.00 28.34 167 ARG A CA 1
ATOM 1366 C C . ARG A 1 167 ? -26.183 31.622 23.178 1.00 28.34 167 ARG A C 1
ATOM 1368 O O . ARG A 1 167 ? -26.486 30.459 22.956 1.00 28.34 167 ARG A O 1
ATOM 1375 N N . ASN A 1 168 ? -26.174 32.225 24.367 1.00 28.73 168 ASN A N 1
ATOM 1376 C CA . ASN A 1 168 ? -26.818 31.844 25.620 1.00 28.73 168 ASN A CA 1
ATOM 1377 C C . ASN A 1 168 ? -26.308 30.561 26.290 1.00 28.73 168 ASN A C 1
ATOM 1379 O O . ASN A 1 168 ? -26.913 29.498 26.180 1.00 28.73 168 ASN A O 1
ATOM 1383 N N . TYR A 1 169 ? -25.251 30.717 27.089 1.00 29.34 169 TYR A N 1
ATOM 1384 C CA . TYR A 1 169 ? -24.996 29.839 28.226 1.00 29.34 169 TYR A CA 1
ATOM 1385 C C . TYR A 1 169 ? -25.666 30.440 29.466 1.00 29.34 169 TYR A C 1
ATOM 1387 O O . TYR A 1 169 ? -25.329 31.550 29.875 1.00 29.34 169 TYR A O 1
ATOM 1395 N N . GLU A 1 170 ? -26.602 29.709 30.069 1.00 27.38 170 GLU A N 1
ATOM 1396 C CA . GLU A 1 170 ? -26.843 29.839 31.506 1.00 27.38 170 GLU A CA 1
ATOM 1397 C C . GLU A 1 170 ? -25.702 29.101 32.207 1.00 27.38 170 GLU A C 1
ATOM 1399 O O . GLU A 1 170 ? -25.582 27.877 32.121 1.00 27.38 170 GLU A O 1
ATOM 1404 N N . VAL A 1 171 ? -24.823 29.869 32.847 1.00 24.92 171 VAL A N 1
ATOM 1405 C CA . VAL A 1 171 ? -23.818 29.344 33.769 1.00 24.92 171 VAL A CA 1
ATOM 1406 C C . VAL A 1 171 ? -24.564 28.941 35.036 1.00 24.92 171 VAL A C 1
ATOM 1408 O O . VAL A 1 171 ? -25.069 29.798 35.757 1.00 24.92 171 VAL A O 1
ATOM 1411 N N . ILE A 1 172 ? -24.679 27.638 35.285 1.00 28.14 172 ILE A N 1
ATOM 1412 C CA . ILE A 1 172 ? -25.036 27.131 36.609 1.00 28.14 172 ILE A CA 1
ATOM 1413 C C . ILE A 1 172 ? -23.711 26.829 37.303 1.00 28.14 172 ILE A C 1
ATOM 1415 O O . ILE A 1 172 ? -23.079 25.813 37.010 1.00 28.14 172 ILE A O 1
ATOM 1419 N N . ASP A 1 173 ? -23.289 27.746 38.172 1.00 28.12 173 ASP A N 1
ATOM 1420 C CA . ASP A 1 173 ? -22.220 27.494 39.137 1.00 28.12 173 ASP A CA 1
ATOM 1421 C C . ASP A 1 173 ? -22.690 26.415 40.125 1.00 28.12 173 ASP A C 1
ATOM 1423 O O . ASP A 1 173 ? -23.810 26.479 40.644 1.00 28.12 173 ASP A O 1
ATOM 1427 N N . ILE A 1 174 ? -21.835 25.418 40.360 1.00 34.06 174 ILE A N 1
ATOM 1428 C CA . ILE A 1 174 ? -21.989 24.403 41.413 1.00 34.06 174 ILE A CA 1
ATOM 1429 C C . ILE A 1 174 ? -20.937 24.673 42.482 1.00 34.06 174 ILE A C 1
ATOM 1431 O O . ILE A 1 174 ? -19.762 24.857 42.090 1.00 34.06 174 ILE A O 1
#

Radius of gyration: 26.37 Å; Cα contacts (8 Å, |Δi|>4): 180; chains: 1; bounding box: 47×54×68 Å

Nearest PDB structures (foldseek):
  3wqb-assembly1_B  TM=7.272E-01  e=6.201E-01  Aeromonas sobria
  7tby-assembly1_A  TM=6.470E-01  e=2.883E-01  Homo sapiens
  7tbz-assembly1_A  TM=5.996E-01  e=5.120E-01  Homo sapiens
  6qh2-assembly1_A  TM=6.277E-01  e=1.334E+00  Escherichia coli SE11

Sequence (174 aa):
MTSRSSFTCEKPSECPVCYEVLEDHKPLSCGHWVHKSCIVKSKKDICPMCRAKVKLTRREREEIISLMTQPVLYQEPSHYQEQEELPYTMPNENTIVTLNIRRRFRVEDDAILYDGRVISENGNRVKIAFTNQFEAMNFCSYIESTNKVDRVLIDDLRRNTEHIQTRNYEVIDI

Solvent-accessible surface area (backbone atoms only — not comparable to full-atom values): 11144 Å² total; per-residue (Å²): 133,84,81,75,76,77,63,65,61,81,84,61,71,44,16,87,84,79,69,43,74,49,78,71,92,65,55,45,89,77,27,50,69,59,55,67,66,57,34,38,74,66,58,44,64,46,37,91,89,76,65,45,76,47,87,68,56,73,67,53,49,52,49,21,52,53,66,66,67,51,75,79,76,74,68,70,76,80,70,76,70,83,65,80,77,67,83,74,75,73,70,91,56,65,37,71,48,76,46,62,45,85,58,102,63,79,57,63,74,65,29,52,79,42,65,28,41,78,77,49,78,59,92,48,34,40,32,30,35,13,80,38,65,67,39,47,52,52,46,51,56,50,45,58,74,66,68,65,50,64,78,85,57,57,57,58,55,58,56,44,72,79,52,81,63,94,76,83,82,84,82,78,86,129

InterPro domains:
  IPR001841 Zinc finger, RING-type [PF13639] (14-51)
  IPR001841 Zinc finger, RING-type [PS50089] (15-51)
  IPR001841 Zinc finger, RING-type [SM00184] (15-50)
  IPR013083 Zinc finger, RING/FYVE/PHD-type [G3DSA:3.30.40.10] (3-96)

Mean predicted aligned error: 16.56 Å

Foldseek 3Di:
DPDPPQPQDDADQAAPQPRHGQPDPDDWPSNHGHDLVSCLLVLHQADPPPRDGTDDDPVSNVSSVVNVPPPPPPPPPPDPDPPPPPPPPQPQDFDKDKAFFPDPDPVVVLLVVLQWDFPDDDPRITIITDRDPVSVVVSVVVCVVVVRGDPVRVVVVVVVVVPPPDDDDPDDDD